Protein AF-A0A653IE40-F1 (afdb_monomer_lite)

Radius of gyration: 19.38 Å; chains: 1; bounding box: 44×40×53 Å

Foldseek 3Di:
DQVVVVHDQDPPPLRDDDDDPCADFHADLQWTWGWHHDVPDPIDIAIAGDPVVVVLLLVLLVLLLQVCLVVVCLVLSLLLLCQQQAKEFPAQDPVGTDIDYDLVSRVPGPVLNPVQVVVLVSLLVVLPDVVSVDDPVSSVSNNPRGSSVNNNVNHHDYADPVSVCSSCVRSPPD

pLDDT: mean 93.26, std 6.55, range [56.31, 98.38]

Secondary structure (DSSP, 8-state):
--GGGT-----STTS---S-GGG-EEEETTEEEEEE--TTSPPEEEEEE-HHHHHHHHHHHHHHHHHHHHH--HHHHHHHHHHHHSEEEEEEETTEEEEESHHHHTTT-SSTTGGGHHHHHHHHHHHT-GGG---HHHHHHHHT--HHHHHHTTPEEP--HHHHHHHHTT-TT-

Structure (mmCIF, N/CA/C/O backbone):
data_AF-A0A653IE40-F1
#
_entry.id   AF-A0A653IE40-F1
#
loop_
_atom_site.group_PDB
_atom_site.id
_atom_site.type_symbol
_atom_site.label_atom_id
_atom_site.label_alt_id
_atom_site.label_comp_id
_atom_site.label_asym_id
_atom_site.label_entity_id
_atom_site.label_seq_id
_atom_site.pdbx_PDB_ins_code
_atom_site.Cartn_x
_atom_site.Cartn_y
_atom_site.Cartn_z
_atom_site.occupancy
_atom_site.B_iso_or_equiv
_atom_site.auth_seq_id
_atom_site.auth_comp_id
_atom_site.auth_asym_id
_atom_site.auth_atom_id
_atom_site.pdbx_PDB_model_num
ATOM 1 N N . MET A 1 1 ? -3.296 -18.518 -34.885 1.00 70.94 1 MET A N 1
ATOM 2 C CA . MET A 1 1 ? -2.581 -18.571 -33.587 1.00 70.94 1 MET A CA 1
ATOM 3 C C . MET A 1 1 ? -3.439 -18.183 -32.363 1.00 70.94 1 MET A C 1
ATOM 5 O O . MET A 1 1 ? -3.464 -18.969 -31.433 1.00 70.94 1 MET A O 1
ATOM 9 N N . LEU A 1 2 ? -4.164 -17.046 -32.303 1.00 81.69 2 LEU A N 1
ATOM 10 C CA . LEU A 1 2 ? -5.165 -16.798 -31.223 1.00 81.69 2 LEU A CA 1
ATOM 11 C C . LEU A 1 2 ? -6.582 -17.259 -31.602 1.00 81.69 2 LEU A C 1
ATOM 13 O O . LEU A 1 2 ? -7.273 -17.887 -30.805 1.00 81.69 2 LEU A O 1
ATOM 17 N N . SER A 1 3 ? -6.971 -17.009 -32.854 1.00 82.50 3 SER A N 1
ATOM 18 C CA . SER A 1 3 ? -8.243 -17.444 -33.444 1.00 82.50 3 SER A CA 1
ATOM 19 C C . SER A 1 3 ? -8.404 -18.969 -33.469 1.00 82.50 3 SER A C 1
ATOM 21 O O . SER A 1 3 ? -9.493 -19.473 -33.229 1.00 82.50 3 SER A O 1
ATOM 23 N N . GLU A 1 4 ? -7.306 -19.702 -33.673 1.00 93.38 4 GLU A N 1
ATOM 24 C CA . GLU A 1 4 ? -7.242 -21.174 -33.579 1.00 93.38 4 GLU A CA 1
ATOM 25 C C . GLU A 1 4 ? -7.564 -21.706 -32.173 1.00 93.38 4 GLU A C 1
ATOM 27 O O . GLU A 1 4 ? -7.973 -22.852 -32.033 1.00 93.38 4 GLU A O 1
ATOM 32 N N . LEU A 1 5 ? -7.400 -20.878 -31.136 1.00 93.69 5 LEU A N 1
ATOM 33 C CA . LEU A 1 5 ? -7.733 -21.207 -29.747 1.00 93.69 5 LEU A CA 1
ATOM 34 C C . LEU A 1 5 ? -9.098 -20.644 -29.321 1.00 93.69 5 LEU A C 1
ATOM 36 O O . LEU A 1 5 ? -9.429 -20.689 -28.139 1.00 93.69 5 LEU A O 1
ATOM 40 N N . SER A 1 6 ? -9.867 -20.065 -30.252 1.00 93.44 6 SER A N 1
ATOM 41 C CA . SER A 1 6 ? -11.112 -19.339 -29.956 1.00 93.44 6 SER A CA 1
ATOM 42 C C . SER A 1 6 ? -10.923 -18.220 -28.917 1.00 93.44 6 SER A C 1
ATOM 44 O O . SER A 1 6 ? -11.803 -17.956 -28.098 1.00 93.44 6 SER A O 1
ATOM 46 N N . LEU A 1 7 ? -9.755 -17.565 -28.936 1.00 92.62 7 LEU A N 1
ATOM 47 C CA . LEU A 1 7 ? -9.422 -16.440 -28.065 1.00 92.62 7 LEU A CA 1
ATOM 48 C C . LEU A 1 7 ? -9.316 -15.140 -28.862 1.00 92.62 7 LEU A C 1
ATOM 50 O O . LEU A 1 7 ? -8.794 -15.108 -29.976 1.00 92.62 7 LEU A O 1
ATOM 54 N N . GLU A 1 8 ? -9.727 -14.044 -28.229 1.00 90.94 8 GLU A N 1
ATOM 55 C CA . GLU A 1 8 ? -9.658 -12.697 -28.793 1.00 90.94 8 GLU A CA 1
ATOM 56 C C . GLU A 1 8 ? -8.924 -11.738 -27.851 1.00 90.94 8 GLU A C 1
ATOM 58 O O . GLU A 1 8 ? -9.003 -11.839 -26.622 1.00 90.94 8 GLU A O 1
ATOM 63 N N . ILE A 1 9 ? -8.199 -10.774 -28.427 1.00 86.50 9 ILE A N 1
ATOM 64 C CA . ILE A 1 9 ? -7.521 -9.733 -27.652 1.00 86.50 9 ILE A CA 1
ATOM 65 C C . ILE A 1 9 ? -8.554 -8.722 -27.165 1.00 86.50 9 ILE A C 1
ATOM 67 O O . ILE A 1 9 ? -9.293 -8.124 -27.944 1.00 86.50 9 ILE A O 1
ATOM 71 N N . ASN A 1 10 ? -8.539 -8.450 -25.863 1.00 87.31 10 ASN A N 1
ATOM 72 C CA . ASN A 1 10 ? -9.338 -7.379 -25.292 1.00 87.31 10 ASN A CA 1
ATOM 73 C C . ASN A 1 10 ? -8.737 -6.010 -25.649 1.00 87.31 10 ASN A C 1
ATOM 75 O O . ASN A 1 10 ? -7.834 -5.524 -24.967 1.00 87.31 10 ASN A O 1
ATOM 79 N N . GLN A 1 11 ? -9.281 -5.374 -26.686 1.00 84.75 11 GLN A N 1
ATOM 80 C CA . GLN A 1 11 ? -8.831 -4.067 -27.178 1.00 84.75 11 GLN A CA 1
ATOM 81 C C . GLN A 1 11 ? -9.296 -2.875 -26.322 1.00 84.75 11 GLN A C 1
ATOM 83 O O . GLN A 1 11 ? -9.170 -1.720 -26.727 1.00 84.75 11 GLN A O 1
ATOM 88 N N . LYS A 1 12 ? -9.838 -3.105 -25.117 1.00 84.25 12 LYS A N 1
AT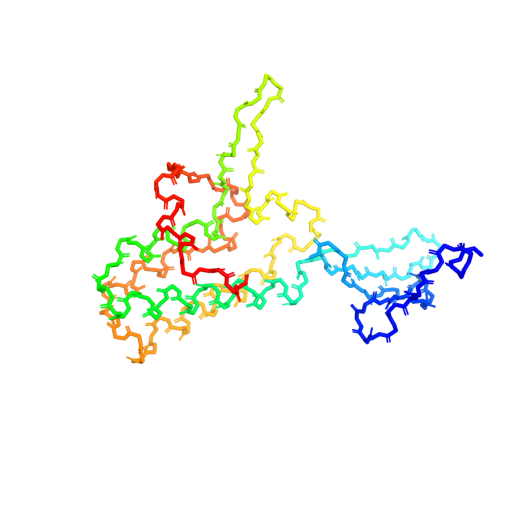OM 89 C CA . LYS A 1 12 ? -10.160 -1.996 -24.211 1.00 84.25 12 LYS A CA 1
ATOM 90 C C . LYS A 1 12 ? -8.883 -1.216 -23.847 1.00 84.25 12 LYS A C 1
ATOM 92 O O . LYS A 1 12 ? -7.832 -1.826 -23.628 1.00 84.25 12 LYS A O 1
ATOM 97 N N . PRO A 1 13 ? -8.968 0.118 -23.689 1.00 71.94 13 PRO A N 1
ATOM 98 C CA . PRO A 1 13 ? -7.834 0.928 -23.256 1.00 71.94 13 PRO A CA 1
ATOM 99 C C . PRO A 1 13 ? -7.200 0.390 -21.967 1.00 71.94 13 PRO A C 1
ATOM 101 O O . PRO A 1 13 ? -7.906 -0.039 -21.049 1.00 71.94 13 PRO A O 1
ATOM 104 N N . ASN A 1 14 ? -5.868 0.437 -21.879 1.00 70.81 14 ASN A N 1
ATOM 105 C CA . ASN A 1 14 ? -5.082 -0.057 -20.736 1.00 70.81 14 ASN A CA 1
ATOM 106 C C . ASN A 1 14 ? -5.186 -1.577 -20.478 1.00 70.81 14 ASN A C 1
ATOM 108 O O . ASN A 1 14 ? -4.867 -2.037 -19.378 1.00 70.81 14 ASN A O 1
ATOM 112 N N . LYS A 1 15 ? -5.662 -2.367 -21.452 1.00 79.31 15 LYS A N 1
ATOM 113 C CA . LYS A 1 15 ? -5.665 -3.844 -21.397 1.00 79.31 15 LYS A CA 1
ATOM 114 C C . LYS A 1 15 ? -4.661 -4.499 -22.334 1.00 79.31 15 LYS A C 1
ATOM 116 O O . LYS A 1 15 ? -4.339 -5.664 -22.127 1.00 79.31 15 LYS A O 1
ATOM 121 N N . TYR A 1 16 ? -4.148 -3.748 -23.299 1.00 81.25 16 TYR A N 1
ATOM 122 C CA . TYR A 1 16 ? -3.090 -4.175 -24.198 1.00 81.25 16 TYR A CA 1
ATOM 123 C C . TYR A 1 16 ? -2.148 -2.999 -24.476 1.00 81.25 16 TYR A C 1
ATOM 125 O O . TYR A 1 16 ? -2.528 -1.837 -24.320 1.00 81.25 16 TYR A O 1
ATOM 133 N N . TYR A 1 17 ? -0.918 -3.317 -24.862 1.00 81.88 17 TYR A N 1
ATOM 134 C CA . TYR A 1 17 ? 0.072 -2.362 -25.338 1.00 81.88 17 TYR A CA 1
ATOM 135 C C . TYR A 1 17 ? 0.715 -2.959 -26.592 1.00 81.88 17 TYR A C 1
ATOM 137 O O . TYR A 1 17 ? 1.125 -4.118 -26.570 1.00 81.88 17 TYR A O 1
ATOM 145 N N . SER A 1 18 ? 0.766 -2.193 -27.680 1.00 83.06 18 SER A N 1
ATOM 146 C CA . SER A 1 18 ? 1.271 -2.653 -28.983 1.00 83.06 18 SER A CA 1
ATOM 147 C C . SER A 1 18 ? 2.098 -1.588 -29.709 1.00 83.06 18 SER A C 1
ATOM 149 O O . SER A 1 18 ? 2.191 -1.610 -30.932 1.00 83.06 18 SER A O 1
ATOM 151 N N . SER A 1 19 ? 2.639 -0.617 -28.972 1.00 82.75 19 SER A N 1
ATOM 152 C CA . SER A 1 19 ? 3.465 0.460 -29.531 1.00 82.75 19 SER A CA 1
ATOM 153 C C . SER A 1 19 ? 4.959 0.142 -29.391 1.00 82.75 19 SER A C 1
ATOM 155 O O . SER A 1 19 ? 5.339 -0.912 -28.879 1.00 82.75 19 SER A O 1
ATOM 157 N N . GLU A 1 20 ? 5.820 1.038 -29.876 1.00 83.94 20 GLU A N 1
ATOM 158 C CA . GLU A 1 20 ? 7.268 0.833 -29.864 1.00 83.94 20 GLU A CA 1
ATOM 159 C C . GLU A 1 20 ? 7.852 0.699 -28.453 1.00 83.94 20 GLU A C 1
ATOM 161 O O . GLU A 1 20 ? 7.681 1.563 -27.592 1.00 83.94 20 GLU A O 1
ATOM 166 N N . THR A 1 21 ? 8.678 -0.327 -28.253 1.00 83.69 21 THR A N 1
ATOM 167 C CA . THR A 1 21 ? 9.338 -0.607 -26.970 1.00 83.69 21 THR A CA 1
ATOM 168 C C . THR A 1 21 ? 10.173 0.565 -26.443 1.00 83.69 21 THR A C 1
ATOM 170 O O . THR A 1 21 ? 10.318 0.717 -25.233 1.00 83.69 21 THR A O 1
ATOM 173 N N . LYS A 1 22 ? 10.706 1.416 -27.330 1.00 85.25 22 LYS A N 1
ATOM 174 C CA . LYS A 1 22 ? 11.589 2.547 -26.991 1.00 85.25 22 LYS A CA 1
ATOM 175 C C . LYS A 1 22 ? 10.913 3.645 -26.161 1.00 85.25 22 LYS A C 1
ATOM 177 O O . LYS A 1 22 ? 11.601 4.389 -25.472 1.00 85.25 22 LYS A O 1
ATOM 182 N N . SER A 1 23 ? 9.584 3.730 -26.203 1.00 86.69 23 SER A N 1
ATOM 183 C CA . SER A 1 23 ? 8.788 4.715 -25.455 1.00 86.69 23 SER A CA 1
ATOM 184 C C . SER A 1 23 ? 7.639 4.058 -24.682 1.00 86.69 23 SER A C 1
ATOM 186 O O . SER A 1 23 ? 6.600 4.669 -24.417 1.00 86.69 23 SER A O 1
ATOM 188 N N . ALA A 1 24 ? 7.807 2.782 -24.321 1.00 91.69 24 ALA A N 1
ATOM 189 C CA . ALA A 1 24 ? 6.733 2.004 -23.733 1.00 91.69 24 ALA A CA 1
ATOM 190 C C . ALA A 1 24 ? 6.289 2.518 -22.369 1.00 91.69 24 ALA A C 1
ATOM 192 O O . ALA A 1 24 ? 7.099 2.759 -21.476 1.00 91.69 24 ALA A O 1
ATOM 193 N N . LYS A 1 25 ? 4.968 2.639 -22.210 1.00 92.69 25 LYS A N 1
ATOM 194 C CA . LYS A 1 25 ? 4.317 3.006 -20.958 1.00 92.69 25 LYS A CA 1
ATOM 195 C C . LYS A 1 25 ? 3.032 2.213 -20.781 1.00 92.69 25 LYS A C 1
ATOM 197 O O . LYS A 1 25 ? 2.058 2.440 -21.495 1.00 92.69 25 LYS A O 1
ATOM 202 N N . PHE A 1 26 ? 3.028 1.284 -19.834 1.00 92.38 26 PHE A N 1
ATOM 203 C CA . PHE A 1 26 ? 1.878 0.421 -19.576 1.00 92.38 26 PHE A CA 1
ATOM 204 C C . PHE A 1 26 ? 1.896 -0.135 -18.152 1.00 92.38 26 PHE A C 1
ATOM 206 O O . PHE A 1 26 ? 2.926 -0.140 -17.475 1.00 92.38 26 PHE A O 1
ATOM 213 N N . ASP A 1 27 ? 0.739 -0.616 -17.700 1.00 93.69 27 ASP A N 1
ATOM 214 C CA . ASP A 1 27 ? 0.606 -1.271 -16.405 1.00 93.69 27 ASP A CA 1
ATOM 215 C C . ASP A 1 27 ? 0.665 -2.799 -16.570 1.00 93.69 27 ASP A C 1
ATOM 217 O O . ASP A 1 27 ? -0.065 -3.373 -17.379 1.00 93.69 27 ASP A O 1
ATOM 221 N N . PHE A 1 28 ? 1.479 -3.482 -15.765 1.00 92.62 28 PHE A N 1
ATOM 222 C CA . PHE A 1 28 ? 1.582 -4.944 -15.762 1.00 92.62 28 PHE A CA 1
ATOM 223 C C . PHE A 1 28 ? 1.758 -5.483 -14.341 1.00 92.62 28 PHE A C 1
ATOM 225 O O . PHE A 1 28 ? 2.593 -5.006 -13.576 1.00 92.62 28 PHE A O 1
ATOM 232 N N . LEU A 1 29 ? 0.920 -6.451 -13.948 1.00 93.38 29 LEU A N 1
ATOM 233 C CA . LEU A 1 29 ? 0.899 -7.053 -12.601 1.00 93.38 29 LEU A CA 1
ATOM 234 C C . LEU A 1 29 ? 0.872 -6.031 -11.440 1.00 93.38 29 LEU A C 1
ATOM 236 O O . LEU A 1 29 ? 1.304 -6.294 -10.318 1.00 93.38 29 LEU A O 1
ATOM 240 N N . GLY A 1 30 ? 0.301 -4.851 -11.692 1.00 94.94 30 GLY A N 1
ATOM 241 C CA . GLY A 1 30 ? 0.193 -3.763 -10.723 1.00 94.94 30 GLY A CA 1
ATOM 242 C C . GLY A 1 30 ? 1.410 -2.838 -10.651 1.00 94.94 30 GLY A C 1
ATOM 243 O O . GLY A 1 30 ? 1.354 -1.886 -9.868 1.00 94.94 30 GLY A O 1
ATOM 244 N N . TYR A 1 31 ? 2.450 -3.071 -11.449 1.00 97.00 31 TYR A N 1
ATOM 245 C CA . TYR A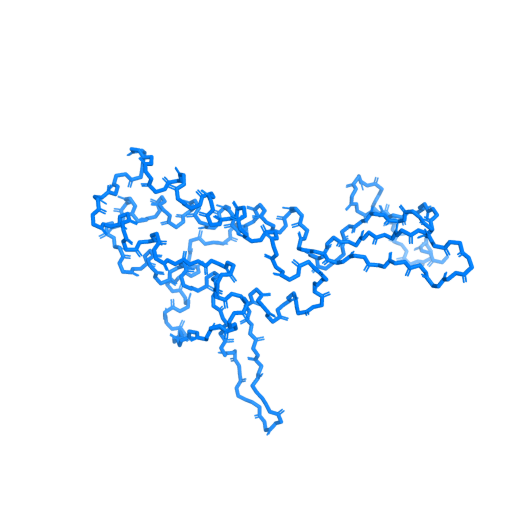 1 31 ? 3.493 -2.092 -11.746 1.00 97.00 31 TYR A CA 1
ATOM 246 C C . TYR A 1 31 ? 3.042 -1.176 -12.880 1.00 97.00 31 TYR A C 1
ATOM 248 O O . TYR A 1 31 ? 2.288 -1.610 -13.744 1.00 97.00 31 TYR A O 1
ATOM 256 N N . GLN A 1 32 ? 3.519 0.062 -12.873 1.00 96.38 32 GLN A N 1
ATOM 257 C CA . GLN A 1 32 ? 3.609 0.902 -14.059 1.00 96.38 32 GLN A CA 1
ATOM 258 C C . GLN A 1 32 ? 5.045 0.815 -14.562 1.00 96.38 32 GLN A C 1
ATOM 260 O O . GLN A 1 32 ? 5.980 1.089 -13.806 1.00 96.38 32 GLN A O 1
ATOM 265 N N . ILE A 1 33 ? 5.191 0.425 -15.821 1.00 95.31 33 ILE A N 1
ATOM 266 C CA . ILE A 1 33 ? 6.464 0.303 -16.519 1.00 95.31 33 ILE A CA 1
ATOM 267 C C . ILE A 1 33 ? 6.583 1.494 -17.461 1.00 95.31 33 ILE A C 1
ATOM 269 O O . ILE A 1 33 ? 5.643 1.777 -18.203 1.00 95.31 33 ILE A O 1
ATOM 273 N N . GLN A 1 34 ? 7.720 2.184 -17.419 1.00 95.62 34 GLN A N 1
ATOM 274 C CA . GLN A 1 34 ? 8.058 3.254 -18.351 1.00 95.62 34 GLN A CA 1
ATOM 275 C C . GLN A 1 34 ? 9.470 3.040 -18.897 1.00 95.62 34 GLN A C 1
ATOM 277 O O . GLN A 1 34 ? 10.410 2.861 -18.123 1.00 95.62 34 GLN A O 1
ATOM 282 N N . VAL A 1 35 ? 9.607 3.064 -20.220 1.00 94.69 35 VAL A N 1
ATOM 283 C CA . VAL A 1 35 ? 10.879 2.936 -20.933 1.00 94.69 35 VAL A CA 1
ATOM 284 C C . VAL A 1 35 ? 11.272 4.295 -21.500 1.00 94.69 35 VAL A C 1
ATOM 286 O O . VAL A 1 35 ? 10.477 4.953 -22.168 1.00 94.69 35 VAL A O 1
ATOM 289 N N . GLU A 1 36 ? 12.502 4.703 -21.213 1.00 92.81 36 GLU A N 1
ATOM 290 C CA . GLU A 1 36 ? 13.154 5.884 -21.769 1.00 92.81 36 GLU A CA 1
ATOM 291 C C . GLU A 1 36 ? 14.319 5.410 -22.646 1.00 92.81 36 GLU A C 1
ATOM 293 O O . GLU A 1 36 ? 15.261 4.779 -22.151 1.00 92.81 36 GLU A O 1
ATOM 298 N N . ASP A 1 37 ? 14.239 5.678 -23.952 1.00 92.00 37 ASP A N 1
ATOM 299 C CA . ASP A 1 37 ? 15.323 5.389 -24.893 1.00 92.00 37 ASP A CA 1
ATOM 300 C C . ASP A 1 37 ? 16.586 6.175 -24.514 1.00 92.00 37 ASP A C 1
ATOM 302 O O . ASP A 1 37 ? 16.532 7.359 -24.164 1.00 92.00 37 ASP A O 1
ATOM 306 N N . ALA A 1 38 ? 17.735 5.511 -24.582 1.00 88.44 38 ALA A N 1
ATOM 307 C CA . ALA A 1 38 ? 19.025 6.104 -24.279 1.00 88.44 38 ALA A CA 1
ATOM 308 C C . ALA A 1 38 ? 19.970 5.864 -25.458 1.00 88.44 38 ALA A C 1
ATOM 310 O O . ALA A 1 38 ? 20.420 4.748 -25.705 1.00 88.44 38 ALA A O 1
ATOM 311 N N . LYS A 1 39 ? 20.309 6.931 -26.191 1.00 86.44 39 LYS A N 1
ATOM 312 C CA . LYS A 1 39 ? 21.176 6.829 -27.371 1.00 86.44 39 LYS A CA 1
ATOM 313 C C . LYS A 1 39 ? 22.509 6.160 -27.009 1.00 86.44 39 LYS A C 1
ATOM 315 O O . LYS A 1 39 ? 23.213 6.623 -26.111 1.00 86.44 39 LYS A O 1
ATOM 320 N N . ASN A 1 40 ? 22.860 5.100 -27.740 1.00 87.00 40 ASN A N 1
ATOM 321 C CA . ASN A 1 40 ? 24.088 4.311 -27.565 1.00 87.00 40 ASN A CA 1
ATOM 322 C C . ASN A 1 40 ? 24.254 3.684 -26.164 1.00 87.00 40 ASN A C 1
ATOM 324 O O . ASN A 1 40 ? 25.376 3.393 -25.748 1.00 87.00 40 ASN A O 1
ATOM 328 N N . LYS A 1 41 ? 23.159 3.495 -25.419 1.00 89.00 41 LYS A N 1
ATOM 329 C CA . LYS A 1 41 ? 23.142 2.872 -24.089 1.00 89.00 41 LYS A CA 1
ATOM 330 C C . LYS A 1 41 ? 21.918 1.956 -23.957 1.00 89.00 41 LYS A C 1
ATOM 332 O O . LYS A 1 41 ? 20.974 2.088 -24.729 1.00 89.00 41 LYS A O 1
ATOM 337 N N . PRO A 1 42 ? 21.900 1.024 -22.991 1.00 89.19 42 PRO A N 1
ATOM 338 C CA . PRO A 1 42 ? 20.676 0.305 -22.660 1.00 89.19 42 PRO A CA 1
ATOM 339 C C . PRO A 1 42 ? 19.558 1.278 -22.268 1.00 89.19 42 PRO A C 1
ATOM 341 O O . PRO A 1 42 ? 19.811 2.249 -21.549 1.00 89.19 42 PRO A O 1
ATOM 344 N N . ASN A 1 43 ? 18.330 0.992 -22.706 1.00 91.00 43 ASN A N 1
ATOM 345 C CA . ASN A 1 43 ? 17.159 1.781 -22.330 1.00 91.00 43 ASN A CA 1
ATOM 346 C C . ASN A 1 43 ? 17.029 1.846 -20.809 1.00 91.00 43 ASN A C 1
ATOM 348 O O . ASN A 1 43 ? 17.210 0.851 -20.100 1.00 91.00 43 ASN A O 1
ATOM 352 N N . LYS A 1 44 ? 16.641 3.012 -20.308 1.00 92.88 44 LYS A N 1
ATOM 353 C CA . LYS A 1 44 ? 16.355 3.191 -18.893 1.00 92.88 44 LYS A CA 1
ATOM 354 C C . LYS A 1 44 ? 14.920 2.753 -18.623 1.00 92.88 44 LYS A C 1
ATOM 356 O O . LYS A 1 44 ? 13.979 3.257 -19.231 1.00 92.88 44 LYS A O 1
ATOM 361 N N . ILE A 1 45 ? 14.755 1.814 -17.696 1.00 94.06 45 ILE A N 1
ATOM 362 C CA . ILE A 1 45 ? 13.445 1.298 -17.289 1.00 94.06 45 ILE A CA 1
ATOM 363 C C . ILE A 1 45 ? 13.118 1.852 -15.908 1.00 94.06 45 ILE A C 1
ATOM 365 O O . ILE A 1 45 ? 13.883 1.673 -14.962 1.00 94.06 45 ILE A O 1
ATOM 369 N N . SER A 1 46 ? 11.966 2.504 -15.795 1.00 96.12 46 SER A N 1
ATOM 370 C CA . SER A 1 46 ? 11.405 2.949 -14.524 1.00 96.12 46 SER A CA 1
ATOM 371 C C . SER A 1 46 ? 10.212 2.077 -14.149 1.00 96.12 46 SER A C 1
ATOM 373 O O . SER A 1 46 ? 9.303 1.863 -14.954 1.00 96.12 46 SER A O 1
ATOM 375 N N . LEU A 1 47 ? 10.207 1.592 -12.909 1.00 97.50 47 LEU A N 1
ATOM 376 C CA . LEU A 1 47 ? 9.140 0.786 -12.328 1.00 97.50 47 LEU A CA 1
ATOM 377 C C . LEU A 1 47 ? 8.580 1.509 -11.104 1.00 97.50 47 LEU A C 1
ATOM 379 O O . LEU A 1 47 ? 9.303 1.802 -10.155 1.00 97.50 47 LEU A O 1
ATOM 383 N N . THR A 1 48 ? 7.276 1.761 -11.091 1.00 97.88 48 THR A N 1
ATOM 384 C CA . THR A 1 48 ? 6.560 2.260 -9.906 1.00 97.88 48 THR A CA 1
ATOM 385 C C . THR A 1 48 ? 5.276 1.461 -9.700 1.00 97.88 48 THR A C 1
ATOM 387 O O . THR A 1 48 ? 4.915 0.603 -10.507 1.00 97.88 48 THR A O 1
ATOM 390 N N . ILE A 1 49 ? 4.564 1.706 -8.605 1.00 97.94 49 ILE A N 1
ATOM 391 C CA . ILE A 1 49 ? 3.258 1.094 -8.367 1.00 97.94 49 ILE A CA 1
ATOM 392 C C . ILE A 1 49 ? 2.224 1.776 -9.269 1.00 97.94 49 ILE A C 1
ATOM 394 O O . ILE A 1 49 ? 2.047 2.992 -9.225 1.00 97.94 49 ILE A O 1
ATOM 398 N N . SER A 1 50 ? 1.494 0.978 -10.049 1.00 96.75 50 SER A N 1
ATOM 399 C CA . SER A 1 50 ? 0.479 1.467 -10.990 1.00 96.75 50 SER A CA 1
ATOM 400 C C . SER A 1 50 ? -0.606 2.321 -10.325 1.00 96.75 50 SER A C 1
ATOM 402 O O . SER A 1 50 ? -1.040 2.068 -9.192 1.00 96.75 50 SER A O 1
ATOM 404 N N . GLN A 1 51 ? -1.125 3.307 -11.059 1.00 95.75 51 GLN A N 1
ATOM 405 C CA . GLN A 1 51 ? -2.175 4.193 -10.553 1.00 95.75 51 GLN A CA 1
ATOM 406 C C . GLN A 1 51 ? -3.461 3.443 -10.145 1.00 95.75 51 GLN A C 1
ATOM 408 O O . GLN A 1 51 ? -3.999 3.749 -9.072 1.00 95.75 51 GLN A O 1
ATOM 413 N N . PRO A 1 52 ? -3.947 2.426 -10.892 1.00 95.25 52 PRO A N 1
ATOM 414 C CA . PRO A 1 52 ? -5.054 1.585 -10.441 1.00 95.25 52 PRO A CA 1
ATOM 415 C C . PRO A 1 52 ? -4.785 0.930 -9.084 1.00 95.25 52 PRO A C 1
ATOM 417 O O . PRO A 1 52 ? -5.678 0.878 -8.234 1.00 95.25 52 PRO A O 1
ATOM 420 N N . LYS A 1 53 ? -3.552 0.477 -8.823 1.00 95.88 53 LYS A N 1
ATOM 421 C CA . LYS A 1 53 ? -3.194 -0.108 -7.528 1.00 95.88 53 LYS A CA 1
ATOM 422 C C . LYS A 1 53 ? -3.185 0.930 -6.406 1.00 95.88 53 LYS A C 1
ATOM 424 O O . LYS A 1 53 ? -3.735 0.655 -5.337 1.00 95.88 53 LYS A O 1
ATOM 429 N N . ILE A 1 54 ? -2.627 2.117 -6.646 1.00 97.62 54 ILE A N 1
ATOM 430 C CA . ILE A 1 54 ? -2.667 3.240 -5.695 1.00 97.62 54 ILE A CA 1
ATOM 431 C C . ILE A 1 54 ? -4.120 3.599 -5.349 1.00 97.62 54 ILE A C 1
ATOM 433 O O . ILE A 1 54 ? -4.458 3.779 -4.176 1.00 97.62 54 ILE A O 1
ATOM 437 N N . ASN A 1 55 ? -5.006 3.638 -6.347 1.00 96.81 55 ASN A N 1
ATOM 438 C CA . ASN A 1 55 ? -6.429 3.917 -6.150 1.00 96.81 55 ASN A CA 1
ATOM 439 C C . ASN A 1 55 ? -7.114 2.843 -5.294 1.00 96.81 55 ASN A C 1
ATOM 441 O O . ASN A 1 55 ? -7.860 3.190 -4.378 1.00 96.81 55 ASN A O 1
ATOM 445 N N . LYS A 1 56 ? -6.800 1.557 -5.504 1.00 96.50 56 LYS A N 1
ATOM 446 C CA . LYS A 1 56 ? -7.295 0.470 -4.640 1.00 96.50 56 LYS A CA 1
ATOM 447 C C . LYS A 1 56 ? -6.850 0.631 -3.186 1.00 96.50 56 LYS A C 1
ATOM 449 O O . LYS A 1 56 ? -7.641 0.411 -2.273 1.00 96.50 56 LYS A O 1
ATOM 454 N N . ILE A 1 57 ? -5.612 1.062 -2.936 1.00 97.31 57 ILE A N 1
ATOM 455 C CA . ILE A 1 57 ? -5.139 1.330 -1.565 1.00 97.31 57 ILE A CA 1
ATOM 456 C C . ILE A 1 57 ? -5.937 2.485 -0.937 1.00 97.31 57 ILE A C 1
ATOM 458 O O . ILE A 1 57 ? -6.436 2.351 0.182 1.00 97.31 57 ILE A O 1
ATOM 462 N N . LYS A 1 58 ? -6.137 3.591 -1.667 1.00 98.06 58 LYS A N 1
ATOM 463 C CA . LYS A 1 58 ? -6.959 4.730 -1.211 1.00 98.06 58 LYS A CA 1
ATOM 464 C C . LYS A 1 58 ? -8.412 4.335 -0.928 1.00 98.06 58 LYS A C 1
ATOM 466 O O . LYS A 1 58 ? -9.002 4.822 0.043 1.00 98.06 58 LYS A O 1
ATOM 471 N N . LEU A 1 59 ? -8.980 3.435 -1.731 1.00 98.00 59 LEU A N 1
ATOM 472 C CA . LEU A 1 59 ? -10.316 2.883 -1.509 1.00 98.00 59 LEU A CA 1
ATOM 473 C C . LEU A 1 59 ? -10.376 2.096 -0.194 1.00 98.00 59 LEU A C 1
ATOM 475 O O . LEU A 1 59 ? -11.246 2.367 0.633 1.00 98.00 59 LEU A O 1
ATOM 479 N N . LYS A 1 60 ? -9.409 1.206 0.059 1.00 98.12 60 LYS A N 1
ATOM 480 C CA . LYS A 1 60 ? -9.321 0.433 1.311 1.00 98.12 60 LYS A CA 1
ATOM 481 C C . LYS A 1 60 ? -9.155 1.317 2.546 1.00 98.12 60 LYS A C 1
ATOM 483 O O . LYS A 1 60 ? -9.782 1.052 3.575 1.00 98.12 60 LYS A O 1
ATOM 488 N N . ILE A 1 61 ? -8.367 2.390 2.447 1.00 98.19 61 ILE A N 1
ATOM 489 C CA . ILE A 1 61 ? -8.240 3.422 3.492 1.00 98.19 61 ILE A CA 1
ATOM 490 C C . ILE A 1 61 ? -9.602 4.076 3.751 1.00 98.19 61 ILE A C 1
ATOM 492 O O . ILE A 1 61 ? -10.060 4.124 4.892 1.00 98.19 61 ILE A O 1
ATOM 496 N N . THR A 1 62 ? -10.282 4.524 2.694 1.00 97.88 62 THR A N 1
ATOM 497 C CA . THR A 1 62 ? -11.603 5.167 2.788 1.00 97.88 62 THR A CA 1
ATOM 498 C C . THR A 1 62 ? -12.635 4.246 3.438 1.00 97.88 62 THR A C 1
ATOM 500 O O . THR A 1 62 ? -13.313 4.648 4.384 1.00 97.88 62 THR A O 1
ATOM 503 N N . GLN A 1 63 ? -12.713 2.990 2.999 1.00 97.75 63 GLN A N 1
ATOM 504 C CA . GLN A 1 63 ? -13.602 1.983 3.581 1.00 97.75 63 GLN A CA 1
ATOM 505 C C . GLN A 1 63 ? -13.276 1.715 5.055 1.00 97.75 63 GLN A C 1
ATOM 507 O O . GLN A 1 63 ? -14.189 1.596 5.868 1.00 97.75 63 GLN A O 1
ATOM 512 N N . SER A 1 64 ? -11.992 1.680 5.422 1.00 98.12 64 SER A N 1
ATOM 513 C CA . SER A 1 64 ? -11.565 1.497 6.816 1.00 98.12 64 SER A CA 1
ATOM 514 C C . SER A 1 64 ? -12.040 2.644 7.705 1.00 98.12 64 SER A C 1
ATOM 516 O O . SER A 1 64 ? -12.585 2.393 8.780 1.00 98.12 64 SER A O 1
ATOM 518 N N . LEU A 1 65 ? -11.901 3.889 7.239 1.00 98.19 65 LEU A N 1
ATOM 519 C CA . LEU A 1 65 ? -12.379 5.078 7.949 1.00 98.19 65 LEU A CA 1
ATOM 520 C C . LEU A 1 65 ? -13.909 5.084 8.096 1.00 98.19 65 LEU A C 1
ATOM 522 O O . LEU A 1 65 ? -14.425 5.340 9.183 1.00 98.19 65 LEU A O 1
ATOM 526 N N . LEU A 1 66 ? -14.645 4.753 7.029 1.00 97.06 66 LEU A N 1
ATOM 527 C CA . LEU A 1 66 ? -16.109 4.644 7.071 1.00 97.06 66 LEU A CA 1
ATOM 528 C C . LEU A 1 66 ? -16.583 3.525 8.004 1.00 97.06 66 LEU A C 1
ATOM 530 O O . LEU A 1 66 ? -17.560 3.708 8.728 1.00 97.06 66 LEU A O 1
ATOM 534 N N . ALA A 1 67 ? -15.891 2.386 8.021 1.00 97.19 67 ALA A N 1
ATOM 535 C CA . ALA A 1 67 ? -16.190 1.298 8.943 1.00 97.19 67 ALA A CA 1
ATOM 536 C C . ALA A 1 67 ? -15.960 1.730 10.397 1.00 97.19 67 ALA A C 1
ATOM 538 O O . ALA A 1 67 ? -16.828 1.505 11.237 1.00 97.19 67 ALA A O 1
ATOM 539 N N . ASN A 1 68 ? -14.852 2.427 10.681 1.00 97.81 68 ASN A N 1
ATOM 540 C CA . ASN A 1 68 ? -14.582 2.960 12.017 1.00 97.81 68 ASN A CA 1
ATOM 541 C C . ASN A 1 68 ? -15.647 3.954 12.480 1.00 97.81 68 ASN A C 1
ATOM 543 O O . ASN A 1 68 ? -16.045 3.928 13.637 1.00 97.81 68 ASN A O 1
ATOM 547 N N . LYS A 1 69 ? -16.147 4.810 11.582 1.00 96.94 69 LYS A N 1
ATOM 548 C CA . LYS A 1 69 ? -17.232 5.743 11.913 1.00 96.94 69 LYS A CA 1
ATOM 549 C C . LYS A 1 69 ? -18.451 5.014 12.487 1.00 96.94 69 LYS A C 1
ATOM 551 O O . LYS A 1 69 ? -19.066 5.535 13.413 1.00 96.94 69 LYS A O 1
ATOM 556 N N . LYS A 1 70 ? -18.792 3.848 11.924 1.00 95.44 70 LYS A N 1
ATOM 557 C CA . LYS A 1 70 ? -19.937 3.028 12.342 1.00 95.44 70 LYS A CA 1
ATOM 558 C C . LYS A 1 70 ? -19.644 2.241 13.619 1.00 95.44 70 LYS A C 1
ATOM 560 O O . LYS A 1 70 ? -20.453 2.261 14.531 1.00 95.44 70 LYS A O 1
ATOM 565 N N . SER A 1 71 ? -18.495 1.566 13.683 1.00 95.88 71 SER A N 1
ATOM 566 C CA . SER A 1 71 ? -18.172 0.649 14.784 1.00 95.88 71 SER A CA 1
ATOM 567 C C . SER A 1 71 ? -17.484 1.308 15.979 1.00 95.88 71 SER A C 1
ATOM 569 O O . SER A 1 71 ? -17.311 0.654 16.998 1.00 95.88 71 SER A O 1
ATOM 571 N N . LYS A 1 72 ? -16.995 2.545 15.823 1.00 95.94 72 LYS A N 1
ATOM 572 C CA . LYS A 1 72 ? -16.198 3.287 16.815 1.00 95.94 72 LYS A CA 1
ATOM 573 C C . LYS A 1 72 ? -15.019 2.486 17.380 1.00 95.94 72 LYS A C 1
ATOM 575 O O . LYS A 1 72 ? -14.692 2.571 18.555 1.00 95.94 72 LYS A O 1
ATOM 580 N N . ASN A 1 73 ? -14.356 1.710 16.518 1.00 97.00 73 ASN A N 1
ATOM 581 C CA . ASN A 1 73 ? -13.254 0.829 16.903 1.00 97.00 73 ASN A CA 1
ATOM 582 C C . ASN A 1 73 ? -11.927 1.313 16.306 1.00 97.00 73 ASN A C 1
ATOM 584 O O . ASN A 1 73 ? -11.444 0.796 15.289 1.00 97.00 73 ASN A O 1
ATOM 588 N N . ILE A 1 74 ? -11.333 2.312 16.965 1.00 97.62 74 ILE A N 1
ATOM 589 C CA . ILE A 1 74 ? -10.074 2.925 16.531 1.00 97.62 74 ILE A CA 1
ATOM 590 C C . ILE A 1 74 ? -8.924 1.917 16.479 1.00 97.62 74 ILE A C 1
ATOM 592 O O . ILE A 1 74 ? -8.076 1.998 15.591 1.00 97.62 74 ILE A O 1
ATOM 596 N N . GLN A 1 75 ? -8.905 0.925 17.375 1.00 97.31 75 GLN A N 1
ATOM 597 C CA . GLN A 1 75 ? -7.870 -0.106 17.357 1.00 97.31 75 GLN A CA 1
ATOM 598 C C . GLN A 1 75 ? -7.937 -0.924 16.066 1.00 97.31 75 GLN A C 1
ATOM 600 O O . GLN A 1 75 ? -6.918 -1.124 15.406 1.00 97.31 75 GLN A O 1
ATOM 605 N N . LEU A 1 76 ? -9.133 -1.333 15.639 1.00 97.88 76 LEU A N 1
ATOM 606 C CA . LEU A 1 76 ? -9.308 -2.054 14.381 1.00 97.88 76 LEU A CA 1
ATOM 607 C C . LEU A 1 76 ? -8.978 -1.175 13.166 1.00 97.88 76 LEU A C 1
ATOM 609 O O . LEU A 1 76 ? -8.379 -1.664 12.207 1.00 97.88 76 LEU A O 1
ATOM 613 N N . LEU A 1 77 ? -9.304 0.123 13.205 1.00 98.25 77 LEU A N 1
ATOM 614 C CA . LEU A 1 77 ? -8.875 1.079 12.180 1.00 98.25 77 LEU A CA 1
ATOM 615 C C . LEU A 1 77 ? -7.348 1.144 12.079 1.00 98.25 77 LEU A C 1
ATOM 617 O O . LEU A 1 77 ? -6.798 1.001 10.987 1.00 98.25 77 LEU A O 1
ATOM 621 N N . LYS A 1 78 ? -6.665 1.304 13.216 1.00 98.00 78 LYS A N 1
ATOM 622 C CA . LYS A 1 78 ? -5.202 1.318 13.303 1.00 98.00 78 LYS A CA 1
ATOM 623 C C . LYS A 1 78 ? -4.614 0.048 12.690 1.00 98.00 78 LYS A C 1
ATOM 625 O O . LYS A 1 78 ? -3.762 0.129 11.810 1.00 98.00 78 LYS A O 1
ATOM 630 N N . ARG A 1 79 ? -5.134 -1.123 13.074 1.00 97.75 79 ARG A N 1
ATOM 631 C CA . ARG A 1 79 ? -4.690 -2.426 12.551 1.00 97.75 79 ARG A CA 1
ATOM 632 C C . ARG A 1 79 ? -4.912 -2.573 11.048 1.00 97.75 79 ARG A C 1
ATOM 634 O O . ARG A 1 79 ? -4.063 -3.148 10.375 1.00 97.75 79 ARG A O 1
ATOM 641 N N . ARG A 1 80 ? -6.000 -2.022 10.500 1.00 97.75 80 ARG A N 1
ATOM 642 C CA . ARG A 1 80 ? -6.237 -1.975 9.046 1.00 97.75 80 ARG A CA 1
ATOM 643 C C . ARG A 1 80 ? -5.188 -1.132 8.322 1.00 97.75 80 ARG A C 1
ATOM 645 O O . ARG A 1 80 ? -4.664 -1.578 7.306 1.00 97.75 80 ARG A O 1
ATOM 652 N N . MET A 1 81 ? -4.842 0.040 8.856 1.00 97.81 81 MET A N 1
ATOM 653 C CA . MET A 1 81 ? -3.800 0.897 8.274 1.00 97.81 81 MET A CA 1
ATOM 654 C C . MET A 1 81 ? -2.404 0.264 8.380 1.00 97.81 81 MET A C 1
ATOM 656 O O . MET A 1 81 ? -1.633 0.289 7.421 1.00 97.81 81 MET A O 1
ATOM 660 N N . GLU A 1 82 ? -2.085 -0.362 9.516 1.00 97.38 82 GLU A N 1
ATOM 661 C CA . GLU A 1 82 ? -0.849 -1.136 9.692 1.00 97.38 82 GLU A CA 1
ATOM 662 C C . GLU A 1 82 ? -0.777 -2.293 8.686 1.00 97.38 82 GLU A C 1
ATOM 664 O O . GLU A 1 82 ? 0.235 -2.460 8.018 1.00 97.38 82 GLU A O 1
ATOM 669 N N . TYR A 1 83 ? -1.863 -3.045 8.497 1.00 96.69 83 TYR A N 1
ATOM 670 C CA . TYR A 1 83 ? -1.900 -4.159 7.544 1.00 96.69 83 TYR A CA 1
ATOM 671 C C . TYR A 1 83 ? -1.699 -3.718 6.089 1.00 96.69 83 TYR A C 1
ATOM 673 O O . TYR A 1 83 ? -1.057 -4.421 5.315 1.00 96.69 83 TYR A O 1
ATOM 681 N N . LEU A 1 84 ? -2.222 -2.549 5.702 1.00 96.56 84 LEU A N 1
ATOM 682 C CA . LEU A 1 84 ? -2.003 -1.998 4.360 1.00 96.56 84 LEU A CA 1
ATOM 683 C C . LEU A 1 84 ? -0.558 -1.534 4.131 1.00 96.56 84 LEU A C 1
ATOM 685 O O . LEU A 1 84 ? -0.132 -1.470 2.981 1.00 96.56 84 LEU A O 1
ATOM 689 N N . SER A 1 85 ? 0.172 -1.187 5.193 1.00 95.25 85 SER A N 1
ATOM 690 C CA . SER A 1 85 ? 1.490 -0.544 5.109 1.00 95.25 85 SER A CA 1
ATOM 691 C C . SER A 1 85 ? 2.664 -1.467 5.435 1.00 95.25 85 SER A C 1
ATOM 693 O O . SER A 1 85 ? 3.774 -1.213 4.976 1.00 95.25 85 SER A O 1
ATOM 695 N N . MET A 1 86 ? 2.446 -2.522 6.218 1.00 96.88 86 MET A N 1
ATOM 696 C CA . MET A 1 86 ? 3.498 -3.407 6.716 1.00 96.88 86 MET A CA 1
ATOM 697 C C . MET A 1 86 ? 3.618 -4.698 5.906 1.00 96.88 86 MET A C 1
ATOM 699 O O . MET A 1 86 ? 2.681 -5.156 5.249 1.00 96.88 86 MET A O 1
ATOM 703 N N . LEU A 1 87 ? 4.785 -5.326 6.013 1.00 95.50 87 LEU A N 1
ATOM 704 C CA . LEU A 1 87 ? 4.980 -6.710 5.619 1.00 95.50 87 LEU A CA 1
ATOM 705 C C . LEU A 1 87 ? 4.237 -7.647 6.570 1.00 95.50 87 LEU A C 1
ATOM 707 O O . LEU A 1 87 ? 4.125 -7.402 7.773 1.00 95.50 87 LEU A O 1
ATOM 711 N N . THR A 1 88 ? 3.756 -8.750 6.020 1.00 93.12 88 THR A N 1
ATOM 712 C CA . THR A 1 88 ? 3.049 -9.804 6.737 1.00 93.12 88 THR A CA 1
ATOM 713 C C . THR A 1 88 ? 3.639 -11.145 6.352 1.00 93.12 88 THR A C 1
ATOM 715 O O . THR A 1 88 ? 3.922 -11.403 5.182 1.00 93.12 88 THR A O 1
ATOM 718 N N . LYS A 1 89 ? 3.840 -12.007 7.345 1.00 90.31 89 LYS A N 1
ATOM 719 C CA . LYS A 1 89 ? 4.283 -13.378 7.112 1.00 90.31 89 LYS A CA 1
ATOM 720 C C . LYS A 1 89 ? 3.073 -14.227 6.746 1.00 90.31 89 LYS A C 1
ATOM 722 O O . LYS A 1 89 ? 2.181 -14.401 7.571 1.00 90.31 89 LYS A O 1
ATOM 727 N N . VAL A 1 90 ? 3.054 -14.747 5.524 1.00 86.88 90 VAL A N 1
ATOM 728 C CA . VAL A 1 90 ? 1.980 -15.614 5.020 1.00 86.88 90 VAL A CA 1
ATOM 729 C C . VAL A 1 90 ? 2.240 -17.060 5.419 1.00 86.88 90 VAL A C 1
ATOM 731 O O . VAL A 1 90 ? 1.343 -17.743 5.906 1.00 86.88 90 VAL A O 1
ATOM 734 N N . ARG A 1 91 ? 3.477 -17.531 5.236 1.00 86.31 91 ARG A N 1
ATOM 735 C CA . ARG A 1 91 ? 3.874 -18.909 5.537 1.00 86.31 91 ARG A CA 1
ATOM 736 C C . ARG A 1 91 ? 5.348 -18.960 5.921 1.00 86.31 91 ARG A C 1
ATOM 738 O O . ARG A 1 91 ? 6.165 -18.311 5.278 1.00 86.31 91 ARG A O 1
ATOM 745 N N . LYS A 1 92 ? 5.690 -19.753 6.939 1.00 86.38 92 LYS A N 1
ATOM 746 C CA . LYS A 1 92 ? 7.087 -20.116 7.215 1.00 86.38 92 LYS A CA 1
ATOM 747 C C . LYS A 1 92 ? 7.544 -21.175 6.212 1.00 86.38 92 LYS A C 1
ATOM 749 O O . LYS A 1 92 ? 6.854 -22.181 6.041 1.00 86.38 92 LYS A O 1
ATOM 754 N N . GLY A 1 93 ? 8.685 -20.960 5.572 1.00 82.94 93 GLY A N 1
ATOM 755 C CA . GLY A 1 93 ? 9.360 -21.947 4.732 1.00 82.94 93 GLY A CA 1
ATOM 756 C C . GLY A 1 93 ? 10.722 -22.321 5.312 1.00 82.94 93 GLY A C 1
ATOM 757 O O . GLY A 1 93 ? 11.278 -21.584 6.124 1.00 82.94 93 GLY A O 1
ATOM 758 N N . LYS A 1 94 ? 11.264 -23.470 4.888 1.00 83.88 94 LYS A N 1
ATOM 759 C CA . LYS A 1 94 ? 12.616 -23.910 5.279 1.00 83.88 94 LYS A CA 1
ATOM 760 C C . LYS A 1 94 ? 13.705 -22.959 4.755 1.00 83.88 94 LYS A C 1
ATOM 762 O O . LYS A 1 94 ? 14.680 -22.722 5.450 1.00 83.88 94 LYS A O 1
ATOM 767 N N . ASN A 1 95 ? 13.476 -22.358 3.584 1.00 86.06 95 ASN A N 1
ATOM 768 C CA . ASN A 1 95 ? 14.428 -21.477 2.892 1.00 86.06 95 ASN A CA 1
ATOM 769 C C . ASN A 1 95 ? 14.053 -19.989 3.009 1.00 86.06 95 ASN A C 1
ATOM 771 O O . ASN A 1 95 ? 14.415 -19.183 2.158 1.00 86.06 95 ASN A O 1
ATOM 775 N N . GLY A 1 96 ? 13.266 -19.633 4.026 1.00 84.69 96 GLY A N 1
ATOM 776 C CA . GLY A 1 96 ? 12.767 -18.278 4.228 1.00 84.69 96 GLY A CA 1
ATOM 777 C C . GLY A 1 96 ? 11.248 -18.205 4.321 1.00 84.69 96 GLY A C 1
ATOM 778 O O . GLY A 1 96 ? 10.510 -19.129 3.972 1.00 84.69 96 GLY A O 1
ATOM 779 N N . ASP A 1 97 ? 10.774 -17.082 4.845 1.00 88.00 97 ASP A N 1
ATOM 780 C CA . ASP A 1 97 ? 9.353 -16.817 4.995 1.00 88.00 97 ASP A CA 1
ATOM 781 C C . ASP A 1 97 ? 8.741 -16.308 3.689 1.00 88.00 97 ASP A C 1
ATOM 783 O O . ASP A 1 97 ? 9.268 -15.398 3.051 1.00 88.00 97 ASP A O 1
ATOM 787 N N . LEU A 1 98 ? 7.560 -16.819 3.342 1.00 88.94 98 LEU A N 1
ATOM 788 C CA . LEU A 1 98 ? 6.721 -16.197 2.330 1.00 88.94 98 LEU A CA 1
ATOM 789 C C . LEU A 1 98 ? 6.124 -14.920 2.921 1.00 8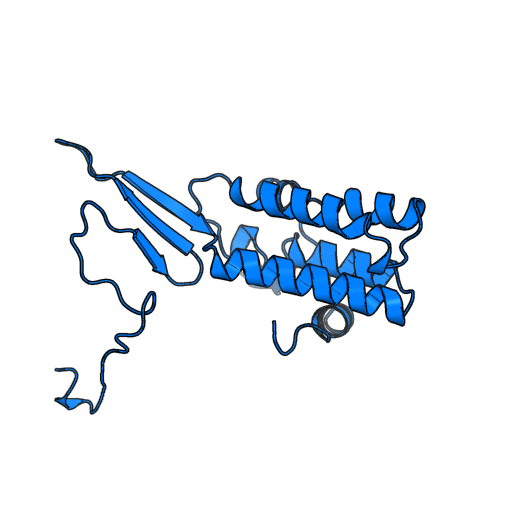8.94 98 LEU A C 1
ATOM 791 O O . LEU A 1 98 ? 5.257 -14.973 3.803 1.00 88.94 98 LEU A O 1
ATOM 795 N N . LEU A 1 99 ? 6.595 -13.778 2.432 1.00 91.62 99 LEU A N 1
ATOM 796 C CA . LEU A 1 99 ? 6.113 -12.465 2.833 1.00 91.62 99 LEU A CA 1
ATOM 797 C C . LEU A 1 99 ? 5.075 -11.935 1.840 1.00 91.62 99 LEU A C 1
ATOM 799 O O . LEU A 1 99 ? 5.145 -12.165 0.636 1.00 91.62 99 LEU A O 1
ATOM 803 N N . ALA A 1 100 ? 4.124 -11.173 2.359 1.00 91.94 100 ALA A N 1
ATOM 804 C CA . ALA A 1 100 ? 3.214 -10.343 1.586 1.00 91.94 100 ALA A CA 1
ATOM 805 C C . ALA A 1 100 ? 3.236 -8.917 2.133 1.00 91.94 100 ALA A C 1
ATOM 807 O O . ALA A 1 100 ? 3.636 -8.682 3.270 1.00 91.94 100 ALA A O 1
ATOM 808 N N . GLY A 1 101 ? 2.776 -7.961 1.337 1.00 94.19 101 GLY A N 1
ATOM 809 C CA . GLY A 1 101 ? 2.731 -6.546 1.707 1.00 94.19 101 GLY A CA 1
ATOM 810 C C . GLY A 1 101 ? 3.339 -5.688 0.610 1.00 94.19 101 GLY A C 1
ATOM 811 O O . GLY A 1 101 ? 3.992 -6.208 -0.293 1.00 94.19 101 GLY A O 1
ATOM 812 N N . ILE A 1 102 ? 3.112 -4.375 0.660 1.00 94.62 102 ILE A N 1
ATOM 813 C CA . ILE A 1 102 ? 3.484 -3.469 -0.439 1.00 94.62 102 ILE A CA 1
ATOM 814 C C . ILE A 1 102 ? 4.978 -3.575 -0.775 1.00 94.62 102 ILE A C 1
ATOM 816 O O . ILE A 1 102 ? 5.312 -3.765 -1.940 1.00 94.62 102 ILE A O 1
ATOM 820 N N . ALA A 1 103 ? 5.857 -3.557 0.231 1.00 95.94 103 ALA A N 1
ATOM 821 C CA . ALA A 1 103 ? 7.303 -3.614 0.012 1.00 95.94 103 ALA A CA 1
ATOM 822 C C . ALA A 1 103 ? 7.823 -4.952 -0.537 1.00 95.94 103 ALA A C 1
ATOM 824 O O . ALA A 1 103 ? 8.909 -4.995 -1.109 1.00 95.94 103 ALA A O 1
ATOM 825 N N . ASN A 1 104 ? 7.080 -6.049 -0.359 1.00 95.88 104 ASN A N 1
ATOM 826 C CA . ASN A 1 104 ? 7.451 -7.342 -0.935 1.00 95.88 104 ASN A CA 1
ATOM 827 C C . ASN A 1 104 ? 6.852 -7.514 -2.333 1.00 95.88 104 ASN A C 1
ATOM 829 O O . ASN A 1 104 ? 7.539 -7.901 -3.269 1.00 95.88 104 ASN A O 1
ATOM 833 N N . ASN A 1 105 ? 5.573 -7.165 -2.486 1.00 95.31 105 ASN A N 1
ATOM 834 C CA . ASN A 1 105 ? 4.850 -7.303 -3.748 1.00 95.31 105 ASN A CA 1
ATOM 835 C C . ASN A 1 105 ? 5.409 -6.383 -4.844 1.00 95.31 105 ASN A C 1
ATOM 837 O O . ASN A 1 105 ? 5.306 -6.713 -6.022 1.00 95.31 105 ASN A O 1
ATOM 841 N N . TYR A 1 106 ? 5.976 -5.242 -4.447 1.00 96.56 106 TYR A N 1
ATOM 842 C CA . TYR A 1 106 ? 6.529 -4.222 -5.335 1.00 96.56 106 TYR A CA 1
ATOM 843 C C . TYR A 1 106 ? 8.029 -4.005 -5.095 1.00 96.56 106 TYR A C 1
ATOM 845 O O . TYR A 1 106 ? 8.502 -2.880 -5.122 1.00 96.56 106 TYR A O 1
ATOM 853 N N . GLN A 1 107 ? 8.786 -5.072 -4.820 1.00 95.69 107 GLN A N 1
ATOM 854 C CA . GLN A 1 107 ? 10.218 -4.982 -4.489 1.00 95.69 107 GLN A CA 1
ATOM 855 C C . GLN A 1 107 ? 11.113 -4.462 -5.628 1.00 95.69 107 GLN A C 1
ATOM 857 O O . GLN A 1 107 ? 12.225 -4.027 -5.360 1.00 95.69 107 GLN A O 1
ATOM 862 N N . TYR A 1 108 ? 10.636 -4.499 -6.877 1.00 96.62 108 TYR A N 1
ATOM 863 C CA . TYR A 1 108 ? 11.393 -4.062 -8.057 1.00 96.62 108 TYR A CA 1
ATOM 864 C C . TYR A 1 108 ? 11.135 -2.607 -8.450 1.00 96.62 108 TYR A C 1
ATOM 866 O O . TYR A 1 108 ? 11.537 -2.189 -9.531 1.00 96.62 108 TYR A O 1
ATOM 874 N N . VAL A 1 109 ? 10.418 -1.835 -7.629 1.00 97.56 109 VAL A N 1
ATOM 875 C CA . VAL A 1 109 ? 10.228 -0.414 -7.933 1.00 97.56 109 VAL A CA 1
ATOM 876 C C . VAL A 1 109 ? 11.571 0.309 -7.943 1.00 97.56 109 VAL A C 1
ATOM 878 O O . VAL A 1 109 ? 12.411 0.106 -7.071 1.00 97.56 109 VAL A O 1
ATOM 881 N N . THR A 1 110 ? 11.759 1.175 -8.929 1.00 97.38 110 THR A N 1
ATOM 882 C CA . THR A 1 110 ? 12.962 1.998 -9.089 1.00 97.38 110 THR A CA 1
ATOM 883 C C . THR A 1 110 ? 12.784 3.385 -8.480 1.00 97.38 110 THR A C 1
ATOM 885 O O . THR A 1 110 ? 13.725 4.166 -8.443 1.00 97.38 110 THR A O 1
ATOM 888 N N . ASP A 1 111 ? 11.571 3.715 -8.029 1.00 96.12 111 ASP A N 1
ATOM 889 C CA . ASP A 1 111 ? 11.233 5.003 -7.428 1.00 96.12 111 ASP A CA 1
ATOM 890 C C . ASP A 1 111 ? 11.369 5.005 -5.905 1.00 96.12 111 ASP A C 1
ATOM 892 O O . ASP A 1 111 ? 10.797 5.884 -5.278 1.00 96.12 111 ASP A O 1
ATOM 896 N N . GLU A 1 112 ? 12.022 4.012 -5.292 1.00 96.81 112 GLU A N 1
ATOM 897 C CA . GLU A 1 112 ? 12.147 3.889 -3.829 1.00 96.81 112 GLU A CA 1
ATOM 898 C C . GLU A 1 112 ? 10.810 4.113 -3.096 1.00 96.81 112 GLU A C 1
ATOM 900 O O . GLU A 1 112 ? 10.728 4.801 -2.077 1.00 96.81 112 GLU A O 1
ATOM 905 N N . PHE A 1 113 ? 9.711 3.596 -3.653 1.00 97.88 113 PHE A N 1
ATOM 906 C CA . PHE A 1 113 ? 8.365 3.776 -3.111 1.00 97.88 113 PHE A CA 1
ATOM 907 C C . PHE A 1 113 ? 7.924 5.242 -2.927 1.00 97.88 113 PHE A C 1
ATOM 909 O O . PHE A 1 113 ? 6.956 5.493 -2.199 1.00 97.88 113 PHE A O 1
ATOM 916 N N . GLN A 1 114 ? 8.558 6.225 -3.578 1.00 97.44 114 GLN A N 1
ATOM 917 C CA . GLN A 1 114 ? 8.188 7.643 -3.478 1.00 97.44 114 GLN A CA 1
ATOM 918 C C . GLN A 1 114 ? 6.703 7.868 -3.813 1.00 97.44 114 GLN A C 1
ATOM 920 O O . GLN A 1 114 ? 6.044 8.715 -3.198 1.00 97.44 114 GLN A O 1
ATOM 925 N N . CYS A 1 115 ? 6.123 7.060 -4.710 1.00 96.31 115 CYS A N 1
ATOM 926 C CA . CYS A 1 115 ? 4.687 7.058 -5.000 1.00 96.31 115 CYS A CA 1
ATOM 927 C C . CYS A 1 115 ? 3.785 6.907 -3.752 1.00 96.31 115 CYS A C 1
ATOM 929 O O . CYS A 1 115 ? 2.672 7.448 -3.732 1.00 96.31 115 CYS A O 1
ATOM 931 N N . LEU A 1 116 ? 4.251 6.251 -2.682 1.00 97.94 116 LEU A N 1
ATOM 932 C CA . LEU A 1 116 ? 3.500 6.048 -1.439 1.00 97.94 116 LEU A CA 1
ATOM 933 C C . LEU A 1 116 ? 3.392 7.309 -0.573 1.00 97.94 116 LEU A C 1
ATOM 935 O O . LEU A 1 116 ? 2.428 7.419 0.187 1.00 97.94 116 LEU A O 1
ATOM 939 N N . LYS A 1 117 ? 4.277 8.307 -0.729 1.00 98.06 117 LYS A N 1
ATOM 940 C CA . LYS A 1 117 ? 4.150 9.602 -0.023 1.00 98.06 117 LYS A CA 1
ATOM 941 C C . LYS A 1 117 ? 2.818 10.287 -0.335 1.00 98.06 117 LYS A C 1
ATOM 943 O O . LYS A 1 117 ? 2.198 10.896 0.535 1.00 98.06 117 LYS A O 1
ATOM 948 N N . LYS A 1 118 ? 2.315 10.118 -1.565 1.00 97.00 118 LYS A N 1
ATOM 949 C CA . LYS A 1 118 ? 0.989 10.611 -1.978 1.00 97.00 118 LYS A CA 1
ATOM 950 C C . LYS A 1 118 ? -0.149 9.919 -1.221 1.00 97.00 118 LYS A C 1
ATOM 952 O O . LYS A 1 118 ? -1.224 10.501 -1.074 1.00 97.00 118 LYS A O 1
ATOM 957 N N . ILE A 1 119 ? 0.052 8.684 -0.757 1.00 98.00 119 ILE A N 1
ATOM 958 C CA . ILE A 1 119 ? -0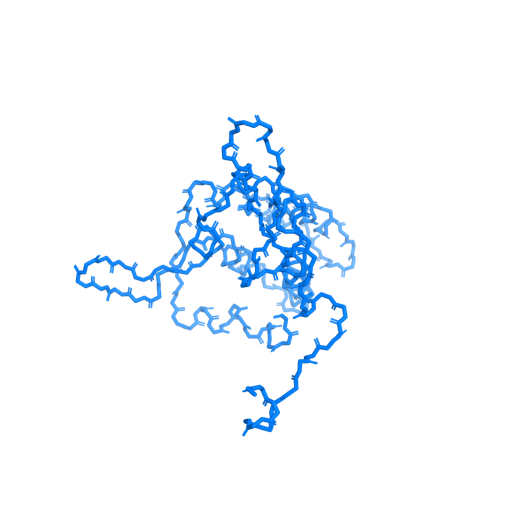.928 7.977 0.072 1.00 98.00 119 ILE A CA 1
ATOM 959 C C . ILE A 1 119 ? -0.864 8.470 1.518 1.00 98.00 119 ILE A C 1
ATOM 961 O O . ILE A 1 119 ? -1.916 8.695 2.109 1.00 98.00 119 ILE A O 1
ATOM 965 N N . ASP A 1 120 ? 0.326 8.728 2.055 1.00 98.19 120 ASP A N 1
ATOM 966 C CA . ASP A 1 120 ? 0.474 9.316 3.394 1.00 98.19 120 ASP A CA 1
ATOM 967 C C . ASP A 1 120 ? -0.185 10.700 3.471 1.00 98.19 120 ASP A C 1
ATOM 969 O O . ASP A 1 120 ? -0.985 10.969 4.372 1.00 98.19 120 ASP A O 1
ATOM 973 N N . GLY A 1 121 ? 0.046 11.548 2.463 1.00 98.06 121 GLY A N 1
ATOM 974 C CA . GLY A 1 121 ? -0.657 12.825 2.322 1.00 98.06 121 GLY A CA 1
ATOM 975 C C . GLY A 1 121 ? -2.176 12.649 2.204 1.00 98.06 121 GLY A C 1
ATOM 976 O O . GLY A 1 121 ? -2.941 13.364 2.853 1.00 98.06 121 GLY A O 1
ATOM 977 N N . PHE A 1 122 ? -2.630 11.647 1.442 1.00 98.38 122 PHE A N 1
ATOM 978 C CA . PHE A 1 122 ? -4.051 11.311 1.353 1.00 98.38 122 PHE A CA 1
ATOM 979 C C . PHE A 1 122 ? -4.633 10.909 2.715 1.00 98.38 122 PHE A C 1
ATOM 981 O O . PHE A 1 122 ? -5.703 11.400 3.061 1.00 98.38 122 PHE A O 1
ATOM 988 N N . ILE A 1 123 ? -3.951 10.076 3.509 1.00 98.19 123 ILE A N 1
ATOM 989 C CA . ILE A 1 123 ? -4.399 9.692 4.857 1.00 98.19 123 ILE A CA 1
ATOM 990 C C . ILE A 1 123 ? -4.544 10.932 5.734 1.00 98.19 123 ILE A C 1
ATOM 992 O O . ILE A 1 123 ? -5.628 11.145 6.276 1.00 98.19 123 ILE A O 1
ATOM 996 N N . CYS A 1 124 ? -3.506 11.772 5.812 1.00 97.88 124 CYS A N 1
ATOM 997 C CA . CYS A 1 124 ? -3.527 13.023 6.576 1.00 97.88 124 CYS A CA 1
ATOM 998 C C . CYS A 1 124 ? -4.714 13.915 6.187 1.00 97.88 124 CYS A C 1
ATOM 1000 O O . CYS A 1 124 ? -5.413 14.434 7.054 1.00 97.88 124 CYS A O 1
ATOM 1002 N N . HIS A 1 125 ? -4.994 14.039 4.889 1.00 98.00 125 HIS A N 1
ATOM 1003 C CA . HIS A 1 125 ? -6.132 14.810 4.401 1.00 98.00 125 HIS A CA 1
ATOM 1004 C C . HIS A 1 125 ? -7.487 14.144 4.695 1.00 98.00 125 HIS A C 1
ATOM 1006 O O . HIS A 1 125 ? -8.483 14.833 4.899 1.00 98.00 125 HIS A O 1
ATOM 1012 N N . GLN A 1 126 ? -7.576 12.811 4.698 1.00 98.00 126 GLN A N 1
ATOM 1013 C CA . GLN A 1 126 ? -8.833 12.123 4.991 1.00 98.00 126 GLN A CA 1
ATOM 1014 C C . GLN A 1 126 ? -9.183 12.183 6.478 1.00 98.00 126 GLN A C 1
ATOM 1016 O O . GLN A 1 126 ? -10.338 12.451 6.789 1.00 98.00 126 GLN A O 1
ATOM 1021 N N . ILE A 1 127 ? -8.234 11.958 7.388 1.00 97.69 127 ILE A N 1
ATOM 1022 C CA . ILE A 1 127 ? -8.526 11.835 8.829 1.00 97.69 127 ILE A CA 1
ATOM 1023 C C . ILE A 1 127 ? -9.087 13.118 9.454 1.00 97.69 127 ILE A C 1
ATOM 1025 O O . ILE A 1 127 ? -9.859 13.027 10.402 1.00 97.69 127 ILE A O 1
ATOM 1029 N N . ILE A 1 128 ? -8.767 14.289 8.893 1.00 97.38 128 ILE A N 1
ATOM 1030 C CA . ILE A 1 128 ? -9.289 15.583 9.357 1.00 97.38 128 ILE A CA 1
ATOM 1031 C C . ILE A 1 128 ? -10.725 15.858 8.888 1.00 97.38 128 ILE A C 1
ATOM 1033 O O . ILE A 1 128 ? -11.369 16.789 9.364 1.00 97.38 128 ILE A O 1
ATOM 1037 N N . LYS A 1 129 ? -11.260 15.075 7.938 1.00 97.56 129 LYS A N 1
ATOM 1038 C CA . LYS A 1 129 ? -12.608 15.318 7.413 1.00 97.56 129 LYS A CA 1
ATOM 1039 C C . LYS A 1 129 ? -13.662 14.955 8.449 1.00 97.56 129 LYS A C 1
ATOM 1041 O O . LYS A 1 129 ? -13.779 13.797 8.861 1.00 97.56 129 LYS A O 1
ATOM 1046 N N . THR A 1 130 ? -14.537 15.916 8.734 1.00 95.31 130 THR A N 1
ATOM 1047 C CA . THR A 1 130 ? -15.687 15.783 9.646 1.00 95.31 130 THR A CA 1
ATOM 1048 C C . THR A 1 130 ? -16.560 14.567 9.334 1.00 95.31 130 THR A C 1
ATOM 1050 O O . THR A 1 130 ? -17.076 13.915 10.244 1.00 95.31 130 THR A O 1
ATOM 1053 N N . ARG A 1 131 ? -16.656 14.172 8.054 1.00 96.38 131 ARG A N 1
ATOM 1054 C CA . ARG A 1 131 ? -17.436 13.007 7.609 1.00 96.38 131 ARG A CA 1
ATOM 1055 C C . ARG A 1 131 ? -17.070 11.698 8.312 1.00 96.38 131 ARG A C 1
ATOM 1057 O O . ARG A 1 131 ? -17.932 10.819 8.375 1.00 96.38 131 ARG A O 1
ATOM 1064 N N . TYR A 1 132 ? -15.845 11.561 8.828 1.00 96.94 132 TYR A N 1
ATOM 1065 C CA . TYR A 1 132 ? -15.369 10.358 9.520 1.00 96.94 132 TYR A CA 1
ATOM 1066 C C . TYR A 1 132 ? -15.513 10.406 11.044 1.00 96.94 132 TYR A C 1
ATOM 1068 O O . TYR A 1 132 ? -15.395 9.358 11.674 1.00 96.94 132 TYR A O 1
ATOM 1076 N N . LYS A 1 133 ? -15.839 11.570 11.625 1.00 95.81 133 LYS A N 1
ATOM 1077 C CA . LYS A 1 133 ? -16.078 11.754 13.067 1.00 95.81 133 LYS A CA 1
ATOM 1078 C C . LYS A 1 133 ? -14.950 11.179 13.950 1.00 95.81 133 LYS A C 1
ATOM 1080 O O . LYS A 1 133 ? -15.253 10.448 14.895 1.00 95.81 133 LYS A O 1
ATOM 1085 N N . LEU A 1 134 ? -13.690 11.465 13.596 1.00 97.31 134 LEU A N 1
ATOM 1086 C CA . LEU A 1 134 ? -12.510 11.108 14.394 1.00 97.31 134 LEU A CA 1
ATOM 1087 C C . LEU A 1 134 ? -12.163 12.235 15.370 1.00 97.31 134 LEU A C 1
ATOM 1089 O O . LEU A 1 134 ? -12.106 13.396 14.955 1.00 97.31 134 LEU A O 1
ATOM 1093 N N . THR A 1 135 ? -11.869 11.900 16.623 1.00 97.19 135 THR A N 1
ATOM 1094 C CA . THR A 1 135 ? -11.327 12.857 17.603 1.00 97.19 135 THR A CA 1
ATOM 1095 C C . THR A 1 135 ? -9.889 13.244 17.254 1.00 97.19 135 THR A C 1
ATOM 1097 O O . THR A 1 135 ? -9.198 12.531 16.524 1.00 97.19 135 THR A O 1
ATOM 1100 N N . THR A 1 136 ? -9.390 14.348 17.811 1.00 97.19 136 THR A N 1
ATOM 1101 C CA . THR A 1 136 ? -7.995 14.781 17.621 1.00 97.19 136 THR A CA 1
ATOM 1102 C C . THR A 1 136 ? -6.992 13.691 18.017 1.00 97.19 136 THR A C 1
ATOM 1104 O O . THR A 1 136 ? -6.014 13.458 17.307 1.00 97.19 136 THR A O 1
ATOM 1107 N N . PHE A 1 137 ? -7.261 12.958 19.101 1.00 97.06 137 PHE A N 1
ATOM 1108 C CA . PHE A 1 137 ? -6.420 11.845 19.547 1.00 97.06 137 PHE A CA 1
ATOM 1109 C C . PHE A 1 137 ? -6.425 10.666 18.557 1.00 97.06 137 PHE A C 1
ATOM 1111 O O . PHE A 1 137 ? -5.376 10.105 18.223 1.00 97.06 137 PHE A O 1
ATOM 1118 N N . GLU A 1 138 ? -7.598 10.305 18.030 1.00 97.62 138 GLU A N 1
ATOM 1119 C CA . GLU A 1 138 ? -7.720 9.257 17.011 1.00 97.62 138 GLU A CA 1
ATOM 1120 C C . GLU A 1 138 ? -6.994 9.652 15.716 1.00 97.62 138 GLU A C 1
ATOM 1122 O O . GLU A 1 138 ? -6.276 8.839 15.131 1.00 97.62 138 GLU A O 1
ATOM 1127 N N . GLN A 1 139 ? -7.116 10.915 15.297 1.00 98.06 139 GLN A N 1
ATOM 1128 C CA . GLN A 1 139 ? -6.393 11.454 14.144 1.00 98.06 139 GLN A CA 1
ATOM 1129 C C . GLN A 1 139 ? -4.877 11.338 14.340 1.00 98.06 139 GLN A C 1
ATOM 1131 O O . GLN A 1 139 ? -4.186 10.808 13.470 1.00 98.06 139 GLN A O 1
ATOM 1136 N N . GLN A 1 140 ? -4.353 11.756 15.496 1.00 97.25 140 GLN A N 1
ATOM 1137 C CA . GLN A 1 140 ? -2.927 11.630 15.815 1.00 97.25 140 GLN A CA 1
ATOM 1138 C C . GLN A 1 140 ? -2.458 10.170 15.826 1.00 97.25 140 GLN A C 1
ATOM 1140 O O . GLN A 1 140 ? -1.361 9.874 15.352 1.00 97.25 140 GLN A O 1
ATOM 1145 N N . THR A 1 141 ? -3.292 9.248 16.312 1.00 96.69 141 THR A N 1
ATOM 1146 C CA . THR A 1 141 ? -2.993 7.809 16.303 1.00 96.69 141 THR A CA 1
ATOM 1147 C C . THR A 1 141 ? -2.813 7.285 14.880 1.00 96.69 141 THR A C 1
ATOM 1149 O O . THR A 1 141 ? -1.839 6.585 14.603 1.00 96.69 141 THR A O 1
ATOM 1152 N N . ILE A 1 142 ? -3.717 7.641 13.963 1.00 97.81 142 ILE A N 1
ATOM 1153 C CA . ILE A 1 142 ? -3.649 7.189 12.567 1.00 97.81 142 ILE A CA 1
ATOM 1154 C C . ILE A 1 142 ? -2.537 7.903 11.791 1.00 97.81 142 ILE A C 1
ATOM 1156 O O . ILE A 1 142 ? -1.848 7.261 11.002 1.00 97.81 142 ILE A O 1
ATOM 1160 N N . LYS A 1 143 ? -2.298 9.193 12.055 1.00 96.12 143 LYS A N 1
ATOM 1161 C CA . LYS A 1 143 ? -1.252 9.999 11.401 1.00 96.12 143 LYS A CA 1
ATOM 1162 C C . LYS A 1 143 ? 0.160 9.425 11.582 1.00 96.12 143 LYS A C 1
ATOM 1164 O O . LYS A 1 143 ? 1.013 9.635 10.728 1.00 96.12 143 LYS A O 1
ATOM 1169 N N . LYS A 1 144 ? 0.413 8.683 12.666 1.00 96.00 144 LYS A N 1
ATOM 1170 C CA . LYS A 1 144 ? 1.708 8.023 12.930 1.00 96.00 144 LYS A CA 1
ATOM 1171 C C . LYS A 1 144 ? 2.001 6.841 11.993 1.00 96.00 144 LYS A C 1
ATOM 1173 O O . LYS A 1 144 ? 3.126 6.348 11.976 1.00 96.00 144 LYS A O 1
ATOM 1178 N N . ILE A 1 145 ? 1.013 6.357 11.239 1.00 97.00 145 ILE A N 1
ATOM 1179 C CA . ILE A 1 145 ? 1.172 5.228 10.319 1.00 97.00 145 ILE A CA 1
ATOM 1180 C C . ILE A 1 145 ? 1.5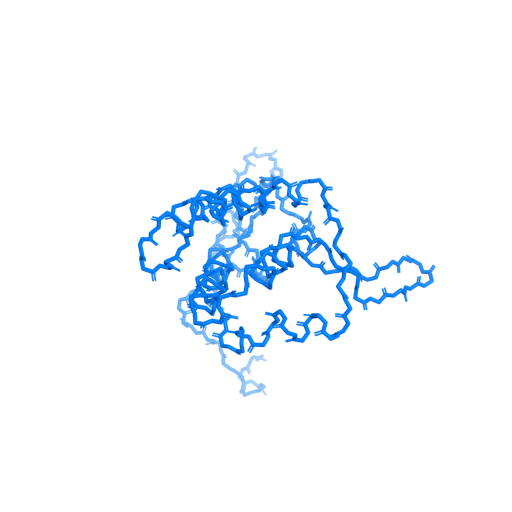12 5.771 8.932 1.00 97.00 145 ILE A C 1
ATOM 1182 O O . ILE A 1 145 ? 0.677 6.397 8.287 1.00 97.00 145 ILE A O 1
ATOM 1186 N N . SER A 1 146 ? 2.727 5.486 8.465 1.00 97.50 146 SER A N 1
ATOM 1187 C CA . SER A 1 146 ? 3.212 5.881 7.140 1.00 97.50 146 SER A CA 1
ATOM 1188 C C . SER A 1 146 ? 3.397 4.648 6.259 1.00 97.50 146 SER A C 1
ATOM 1190 O O . SER A 1 146 ? 4.136 3.729 6.615 1.00 97.50 146 SER A O 1
ATOM 1192 N N . LEU A 1 147 ? 2.734 4.618 5.102 1.00 97.62 147 LEU A N 1
ATOM 1193 C CA . LEU A 1 147 ? 2.918 3.583 4.086 1.00 97.62 147 LEU A CA 1
ATOM 1194 C C . LEU A 1 147 ? 4.307 3.679 3.473 1.00 97.62 147 LEU A C 1
ATOM 1196 O O . LEU A 1 147 ? 4.958 2.650 3.328 1.00 97.62 147 LEU A O 1
ATOM 1200 N N . TYR A 1 148 ? 4.772 4.891 3.159 1.00 98.19 148 TYR A N 1
ATOM 1201 C CA . TYR A 1 148 ? 6.122 5.100 2.636 1.00 98.19 148 TYR A CA 1
ATOM 1202 C C . TYR A 1 148 ? 7.181 4.634 3.641 1.00 98.19 148 TYR A C 1
ATOM 1204 O O . TYR A 1 148 ? 8.009 3.780 3.332 1.00 98.19 148 TYR A O 1
ATOM 1212 N N . GLY A 1 149 ? 7.101 5.132 4.877 1.00 97.88 149 GLY A N 1
ATOM 1213 C CA . GLY A 1 149 ? 8.041 4.804 5.940 1.00 97.88 149 GLY A CA 1
ATOM 1214 C C . GLY A 1 149 ? 8.030 3.319 6.291 1.00 97.88 149 GLY A C 1
ATOM 1215 O O . GLY A 1 149 ? 9.090 2.740 6.508 1.00 97.88 149 GLY A O 1
ATOM 1216 N N . ASN A 1 150 ? 6.865 2.669 6.318 1.00 97.75 150 ASN A N 1
ATOM 1217 C CA . ASN A 1 150 ? 6.801 1.230 6.572 1.00 97.75 150 ASN A CA 1
ATOM 1218 C C . ASN A 1 150 ? 7.325 0.407 5.389 1.00 97.75 150 ASN A C 1
ATOM 1220 O O . ASN A 1 150 ? 7.940 -0.631 5.627 1.00 97.75 150 ASN A O 1
ATOM 1224 N N . ALA A 1 151 ? 7.128 0.865 4.148 1.00 97.00 151 ALA A N 1
ATOM 1225 C CA . ALA A 1 151 ? 7.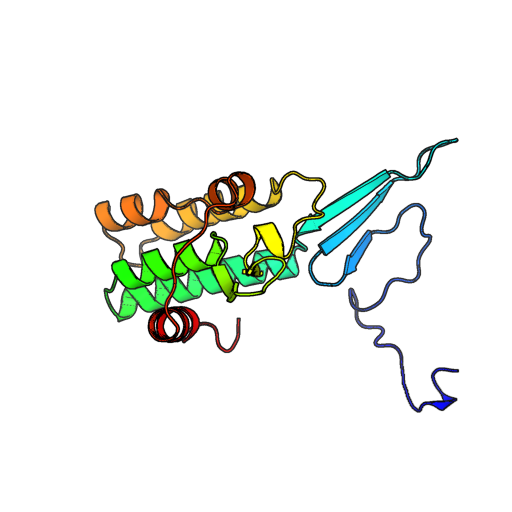623 0.173 2.965 1.00 97.00 151 ALA A CA 1
ATOM 1226 C C . ALA A 1 151 ? 9.153 0.241 2.855 1.00 97.00 151 ALA A C 1
ATOM 1228 O O . ALA A 1 151 ? 9.791 -0.805 2.745 1.00 97.00 151 ALA A O 1
ATOM 1229 N N . ILE A 1 152 ? 9.736 1.439 2.974 1.00 97.19 152 ILE A N 1
ATOM 1230 C CA . ILE A 1 152 ? 11.193 1.648 2.907 1.00 97.19 152 ILE A CA 1
ATOM 1231 C C . ILE A 1 152 ? 11.914 0.900 4.023 1.00 97.19 152 ILE A C 1
ATOM 1233 O O . ILE A 1 152 ? 12.865 0.169 3.773 1.00 97.19 152 ILE A O 1
ATOM 1237 N N . ASN A 1 153 ? 11.401 0.993 5.250 1.00 97.00 153 ASN A N 1
ATOM 1238 C CA . ASN A 1 153 ? 11.993 0.299 6.393 1.00 97.00 153 ASN A CA 1
ATOM 1239 C C . ASN A 1 153 ? 11.573 -1.177 6.486 1.00 97.00 153 ASN A C 1
ATOM 1241 O O . ASN A 1 153 ? 11.853 -1.824 7.493 1.00 97.00 153 ASN A O 1
ATOM 1245 N N . ARG A 1 154 ? 10.832 -1.695 5.492 1.00 95.56 154 ARG A N 1
ATOM 1246 C CA . ARG A 1 154 ? 10.322 -3.076 5.432 1.00 95.56 154 ARG A CA 1
ATOM 1247 C C . ARG A 1 154 ? 9.697 -3.542 6.756 1.00 95.56 154 ARG A C 1
ATOM 1249 O O . ARG A 1 154 ? 9.869 -4.689 7.178 1.00 95.56 154 ARG A O 1
ATOM 1256 N N . LYS A 1 155 ? 8.965 -2.651 7.439 1.00 96.75 155 LYS A N 1
ATOM 1257 C CA . LYS A 1 155 ? 8.411 -2.941 8.769 1.00 96.75 155 LYS A CA 1
ATOM 1258 C C . LYS A 1 155 ? 7.460 -4.124 8.687 1.00 96.75 155 LYS A C 1
ATOM 1260 O O . LYS A 1 155 ? 6.569 -4.153 7.841 1.00 96.75 155 LYS A O 1
ATOM 1265 N N . THR A 1 156 ? 7.624 -5.080 9.595 1.00 95.50 156 THR A N 1
ATOM 1266 C CA . THR A 1 156 ? 6.808 -6.297 9.638 1.00 95.50 156 THR A CA 1
ATOM 1267 C C . THR A 1 156 ? 5.777 -6.212 10.755 1.00 95.50 156 THR A C 1
ATOM 1269 O O . THR A 1 156 ? 6.114 -5.944 11.907 1.00 95.50 156 THR A O 1
ATOM 1272 N N . GLY A 1 157 ? 4.517 -6.478 10.425 1.00 93.88 157 GLY A N 1
ATOM 1273 C CA . GLY A 1 157 ? 3.433 -6.602 11.389 1.00 93.88 157 GLY A CA 1
ATOM 1274 C C . GLY A 1 157 ? 3.080 -8.067 11.644 1.00 93.88 157 GLY A C 1
ATOM 1275 O O . GLY A 1 157 ? 3.047 -8.896 10.734 1.00 93.88 157 GLY A O 1
ATOM 1276 N N . LYS A 1 158 ? 2.783 -8.396 12.903 1.00 92.94 158 LYS A N 1
ATOM 1277 C CA . LYS A 1 158 ? 2.248 -9.709 13.287 1.00 92.94 158 LYS A CA 1
ATOM 1278 C C . LYS A 1 158 ? 0.729 -9.656 13.197 1.00 92.94 158 LYS A C 1
ATOM 1280 O O . LYS A 1 158 ? 0.127 -8.887 13.938 1.00 92.94 158 LYS A O 1
ATOM 1285 N N . PHE A 1 159 ? 0.121 -10.443 12.315 1.00 93.00 159 PHE A N 1
ATOM 1286 C CA . PHE A 1 159 ? -1.333 -10.527 12.156 1.00 93.00 159 PHE A CA 1
ATOM 1287 C C . PHE A 1 159 ? -1.757 -11.992 12.246 1.00 93.00 159 PHE A C 1
ATOM 1289 O O . PHE A 1 159 ? -1.320 -12.806 11.436 1.00 93.00 159 PHE A O 1
ATOM 1296 N N . SER A 1 160 ? -2.569 -12.345 13.243 1.00 91.81 160 SER A N 1
ATOM 1297 C CA . SER A 1 160 ? -3.134 -13.697 13.326 1.00 91.81 160 SER A CA 1
ATOM 1298 C C . SER A 1 160 ? -4.209 -13.906 12.256 1.00 91.81 160 SER A C 1
ATOM 1300 O O . SER A 1 160 ? -4.782 -12.940 11.753 1.00 91.81 160 SER A O 1
ATOM 1302 N N . LYS A 1 161 ? -4.557 -15.162 11.948 1.00 90.81 161 LYS A N 1
ATOM 1303 C CA . LYS A 1 161 ? -5.622 -15.487 10.978 1.00 90.81 161 LYS A CA 1
ATOM 1304 C C . LYS A 1 161 ? -6.952 -14.793 11.313 1.00 90.81 161 LYS A C 1
ATOM 1306 O O . LYS A 1 161 ? -7.596 -14.223 10.430 1.00 90.81 161 LYS A O 1
ATOM 1311 N N . ASN A 1 162 ? -7.323 -14.772 12.595 1.00 93.94 162 ASN A N 1
ATOM 1312 C CA . ASN A 1 162 ? -8.539 -14.105 13.069 1.00 93.94 162 ASN A CA 1
ATOM 1313 C C . ASN A 1 162 ? -8.446 -12.583 12.887 1.00 93.94 162 ASN A C 1
ATOM 1315 O O . ASN A 1 162 ? -9.377 -11.963 12.378 1.00 93.94 162 ASN A O 1
ATOM 1319 N N . GLN A 1 163 ? -7.296 -11.982 13.218 1.00 93.88 163 GLN A N 1
ATOM 1320 C CA . GLN A 1 163 ? -7.068 -10.553 12.989 1.00 93.88 163 GLN A CA 1
ATOM 1321 C C . GLN A 1 163 ? -7.133 -10.201 11.504 1.00 93.88 163 GLN A C 1
ATOM 1323 O O . GLN A 1 163 ? -7.798 -9.236 11.143 1.00 93.88 163 GLN A O 1
ATOM 1328 N N . THR A 1 164 ? -6.483 -10.980 10.639 1.00 93.56 164 THR A N 1
ATOM 1329 C CA . THR A 1 164 ? -6.518 -10.770 9.189 1.00 93.56 164 THR A CA 1
ATOM 1330 C C . THR A 1 164 ? -7.947 -10.834 8.670 1.00 93.56 164 THR A C 1
ATOM 1332 O O . THR A 1 164 ? -8.349 -9.934 7.943 1.00 93.56 164 THR A O 1
ATOM 1335 N N . THR A 1 165 ? -8.739 -11.814 9.109 1.00 94.50 165 THR A N 1
ATOM 1336 C CA . THR A 1 165 ? -10.155 -11.944 8.725 1.00 94.50 165 THR A CA 1
ATOM 1337 C C . THR A 1 165 ? -10.965 -10.705 9.121 1.00 94.50 165 THR A C 1
ATOM 1339 O O . THR A 1 165 ? -11.704 -10.152 8.306 1.00 94.50 165 THR A O 1
ATOM 1342 N N . LEU A 1 166 ? -10.782 -10.198 10.345 1.00 95.62 166 LEU A N 1
ATOM 1343 C CA . LEU A 1 166 ? -11.450 -8.977 10.814 1.00 95.62 166 LEU A CA 1
ATOM 1344 C C . LEU A 1 166 ? -11.002 -7.726 10.044 1.00 95.62 166 LEU A C 1
ATOM 1346 O O . LEU A 1 166 ? -11.825 -6.875 9.687 1.00 95.62 166 LEU A O 1
ATOM 1350 N N . ILE A 1 167 ? -9.703 -7.614 9.770 1.00 95.75 167 ILE A N 1
ATOM 1351 C CA . ILE A 1 167 ? -9.101 -6.503 9.029 1.00 95.75 167 ILE A CA 1
ATOM 1352 C C . ILE A 1 167 ? -9.665 -6.447 7.607 1.00 95.75 167 ILE A C 1
ATOM 1354 O O . ILE A 1 167 ? -10.149 -5.390 7.198 1.00 95.75 167 ILE A O 1
ATOM 1358 N N . THR A 1 168 ? -9.652 -7.574 6.891 1.00 94.75 168 THR A N 1
ATOM 1359 C CA . THR A 1 168 ? -10.003 -7.654 5.465 1.00 94.75 168 THR A CA 1
ATOM 1360 C C . THR A 1 168 ? -11.503 -7.766 5.201 1.00 94.75 168 THR A C 1
ATOM 1362 O O . THR A 1 168 ? -11.925 -7.553 4.065 1.00 94.75 168 THR A O 1
ATOM 1365 N N . SER A 1 169 ? -12.319 -8.027 6.229 1.00 94.88 169 SER A N 1
ATOM 1366 C CA . SER A 1 169 ? -13.778 -8.211 6.132 1.00 94.88 169 SER A CA 1
ATOM 1367 C C . SER A 1 169 ? -14.523 -7.130 5.336 1.00 94.88 169 SER A C 1
ATOM 1369 O O . SER A 1 169 ? -15.529 -7.427 4.693 1.00 94.88 169 SER A O 1
ATOM 1371 N N . ILE A 1 170 ? -14.019 -5.893 5.344 1.00 94.69 170 ILE A N 1
ATOM 1372 C CA . ILE A 1 170 ? -14.636 -4.724 4.696 1.00 94.69 170 ILE A CA 1
ATOM 1373 C C . ILE A 1 170 ? -14.146 -4.463 3.261 1.00 94.69 170 ILE A C 1
ATOM 1375 O O . ILE A 1 170 ? -14.615 -3.525 2.622 1.00 94.69 170 ILE A O 1
ATOM 1379 N N . TRP A 1 171 ? -13.202 -5.257 2.747 1.00 94.12 171 TRP A N 1
ATOM 1380 C CA . TRP A 1 171 ? -12.544 -5.030 1.450 1.00 94.12 171 TRP A CA 1
ATOM 1381 C C . TRP A 1 171 ? -12.970 -6.020 0.362 1.00 94.12 171 TRP A C 1
ATOM 1383 O O . TRP A 1 171 ? -12.266 -6.163 -0.634 1.00 94.12 171 TRP A O 1
ATOM 1393 N N . LYS A 1 172 ? -14.111 -6.704 0.528 1.00 77.81 172 LYS A N 1
ATOM 1394 C CA . LYS A 1 172 ? -14.576 -7.754 -0.399 1.00 77.81 172 LYS A CA 1
ATOM 1395 C C . LYS A 1 172 ? -14.710 -7.283 -1.861 1.00 77.81 172 LYS A C 1
ATOM 1397 O O . LYS A 1 172 ? -14.531 -8.094 -2.757 1.00 77.81 172 LYS A O 1
ATOM 1402 N N . ASN A 1 173 ? -14.924 -5.980 -2.085 1.00 66.69 173 ASN A N 1
ATOM 1403 C CA . ASN A 1 173 ? -15.090 -5.365 -3.412 1.00 66.69 173 ASN A CA 1
ATOM 1404 C C . ASN A 1 173 ? -14.035 -4.275 -3.725 1.00 66.69 173 ASN A C 1
ATOM 1406 O O . ASN A 1 173 ? -14.330 -3.344 -4.472 1.00 66.69 173 ASN A O 1
ATOM 1410 N N . ALA A 1 174 ? -12.851 -4.313 -3.094 1.00 56.31 174 ALA A N 1
ATOM 1411 C CA . ALA A 1 174 ? -11.845 -3.237 -3.157 1.00 56.31 174 ALA A CA 1
ATOM 1412 C C . ALA A 1 174 ? -10.558 -3.587 -3.923 1.00 56.31 174 ALA A C 1
ATOM 1414 O O . ALA A 1 174 ? -9.994 -4.685 -3.715 1.00 56.31 174 ALA A O 1
#

Sequence (174 aa):
MLSELSLEINQKPNKYYSSETKSAKFDFLGYQIQVEDAKNKPNKISLTISQPKINKIKLKITQSLLANKKSKNIQLLKRRMEYLSMLTKVRKGKNGDLLAGIANNYQYVTDEFQCLKKIDGFICHQIIKTRYKLTTFEQQTIKKISLYGNAINRKTGKFSKNQTTLITSIWKNA